Protein AF-Q2JC93-F1 (afdb_monomer_lite)

Foldseek 3Di:
DDDPFQPVPKWKWKAKAFPPCCVVDPPDDPVCCVVCVVCVVVLQKGWIKIWIWIQDPVPRFIWTQDIDGGDIDGDDPCHRHIGTPPHCVLVPCVPGPVSVVRNVSRVVCNVGPRRPVRTHGDPPRDD

Radius of gyration: 15.89 Å; chains: 1; bounding box: 37×36×46 Å

pLDDT: mean 80.84, std 13.75, range [37.69, 95.94]

Sequence (127 aa):
MLGVLADPTVRIGVLIDDDHDYYLSPVGDLDVITEERAHFADGTWSAYLLVTVVQCPRCDRRYSTDVLGGVVVETTALAGSIVWADDPSLRDNPADYLTMQIRDLIAQERDDPTPATGWLPLPGDVP

Structure (mmCIF, N/CA/C/O backbone):
data_AF-Q2JC93-F1
#
_entry.id   AF-Q2JC93-F1
#
loop_
_atom_site.group_PDB
_atom_site.id
_atom_site.type_symbol
_atom_site.label_atom_id
_atom_site.label_alt_id
_atom_site.label_comp_id
_atom_site.label_asym_id
_atom_site.label_entity_id
_atom_site.label_seq_id
_atom_site.pdbx_PDB_ins_code
_atom_site.Cartn_x
_atom_site.Cartn_y
_atom_site.Cartn_z
_atom_site.occupancy
_atom_site.B_iso_or_equiv
_atom_site.auth_seq_id
_atom_site.auth_comp_id
_atom_site.auth_asym_id
_atom_site.auth_atom_id
_atom_site.pdbx_PDB_model_num
ATOM 1 N N . MET A 1 1 ? 24.793 -8.738 -19.376 1.00 40.72 1 MET A N 1
ATOM 2 C CA . MET A 1 1 ? 23.346 -9.024 -19.420 1.00 40.72 1 MET A CA 1
ATOM 3 C C . MET A 1 1 ? 22.664 -7.692 -19.138 1.00 40.72 1 MET A C 1
ATOM 5 O O . MET A 1 1 ? 22.650 -7.251 -18.002 1.00 40.72 1 MET A O 1
ATOM 9 N N . LEU A 1 2 ? 22.356 -6.954 -20.205 1.00 37.69 2 LEU A N 1
ATOM 10 C CA . LEU A 1 2 ? 22.005 -5.529 -20.198 1.00 37.69 2 LEU A CA 1
ATOM 11 C C . LEU A 1 2 ? 20.479 -5.368 -20.254 1.00 37.69 2 LEU A C 1
ATOM 13 O O . LEU A 1 2 ? 19.858 -5.937 -21.146 1.00 37.69 2 LEU A O 1
ATOM 17 N N . GLY A 1 3 ? 19.914 -4.540 -19.371 1.00 4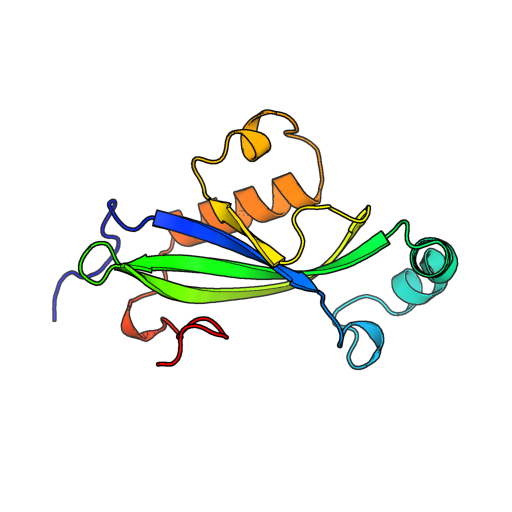0.44 3 GLY A N 1
ATOM 18 C CA . GLY A 1 3 ? 18.794 -3.671 -19.749 1.00 40.44 3 GLY A CA 1
ATOM 19 C C . GLY A 1 3 ? 17.361 -4.178 -19.564 1.00 40.44 3 GLY A C 1
ATOM 20 O O . GLY A 1 3 ? 16.517 -3.856 -20.391 1.00 40.44 3 GLY A O 1
ATOM 21 N N . VAL A 1 4 ? 17.051 -4.896 -18.481 1.00 44.78 4 VAL A N 1
ATOM 22 C CA . VAL A 1 4 ? 15.701 -4.818 -17.868 1.00 44.78 4 VAL A CA 1
ATOM 23 C C . VAL A 1 4 ? 15.837 -4.023 -16.567 1.00 44.78 4 VAL A C 1
ATOM 25 O O . VAL A 1 4 ? 15.526 -4.491 -15.481 1.00 44.78 4 VAL A O 1
ATOM 28 N N . LEU A 1 5 ? 16.470 -2.858 -16.682 1.00 47.88 5 LEU A N 1
ATOM 29 C CA . LEU A 1 5 ? 16.740 -1.926 -15.595 1.00 47.88 5 LEU A CA 1
ATOM 30 C C . LEU A 1 5 ? 15.876 -0.704 -15.901 1.00 47.88 5 LEU A C 1
ATOM 32 O O . LEU A 1 5 ? 16.070 -0.094 -16.952 1.00 47.88 5 LEU A O 1
ATOM 36 N N . ALA A 1 6 ? 14.899 -0.423 -15.038 1.00 55.88 6 ALA A N 1
ATOM 37 C CA . ALA A 1 6 ? 13.996 0.724 -15.133 1.00 55.88 6 ALA A CA 1
ATOM 38 C C . ALA A 1 6 ? 13.265 0.862 -16.487 1.00 55.88 6 ALA A C 1
ATOM 40 O O . ALA A 1 6 ? 13.378 1.887 -17.158 1.00 55.88 6 ALA A O 1
ATOM 41 N N . ASP A 1 7 ? 12.520 -0.160 -16.926 1.00 64.44 7 ASP A N 1
ATOM 42 C CA . ASP A 1 7 ? 11.584 0.049 -18.039 1.00 64.44 7 ASP A CA 1
ATOM 43 C C . ASP A 1 7 ? 10.475 1.010 -17.555 1.00 64.44 7 ASP A C 1
ATOM 45 O O . ASP A 1 7 ? 9.701 0.634 -16.671 1.00 64.44 7 ASP A O 1
ATOM 49 N N . PRO A 1 8 ? 10.369 2.240 -18.103 1.00 63.69 8 PRO A N 1
ATOM 50 C CA . PRO A 1 8 ? 9.402 3.238 -17.641 1.00 63.69 8 PRO A CA 1
ATOM 51 C C . PRO A 1 8 ? 7.947 2.830 -17.911 1.00 63.69 8 PRO A C 1
ATOM 53 O O . PRO A 1 8 ? 7.026 3.525 -17.483 1.00 63.69 8 PRO A O 1
ATOM 56 N N . THR A 1 9 ? 7.730 1.732 -18.643 1.00 73.00 9 THR A N 1
ATOM 57 C CA . THR A 1 9 ? 6.407 1.156 -18.900 1.00 73.00 9 THR A CA 1
ATOM 58 C C . THR A 1 9 ? 5.946 0.182 -17.816 1.00 73.00 9 THR A C 1
ATOM 60 O O . THR A 1 9 ? 4.786 -0.227 -17.836 1.00 73.00 9 THR A O 1
ATOM 63 N N . VAL A 1 10 ? 6.809 -0.175 -16.855 1.00 84.56 10 VAL A N 1
ATOM 64 C CA . VAL A 1 10 ? 6.399 -0.947 -15.677 1.00 84.56 10 VAL A CA 1
ATOM 65 C C . VAL A 1 10 ? 5.464 -0.090 -14.834 1.00 84.56 10 VAL A C 1
ATOM 67 O O . VAL A 1 10 ? 5.808 1.011 -14.399 1.00 84.56 10 VAL A O 1
ATOM 70 N N . ARG A 1 11 ? 4.254 -0.601 -14.613 1.00 91.56 11 ARG A N 1
ATOM 71 C CA . ARG A 1 11 ? 3.280 0.046 -13.736 1.00 91.56 11 ARG A CA 1
ATOM 72 C C . ARG A 1 11 ? 3.588 -0.339 -12.295 1.00 91.56 11 ARG A C 1
ATOM 74 O O . ARG A 1 11 ? 3.751 -1.523 -12.017 1.00 91.56 11 ARG A O 1
ATOM 81 N N . ILE A 1 12 ? 3.637 0.654 -11.412 1.00 93.94 12 ILE A N 1
ATOM 82 C CA . ILE A 1 12 ? 3.922 0.493 -9.983 1.00 93.94 12 ILE A CA 1
ATOM 83 C C . ILE A 1 12 ? 2.645 0.808 -9.199 1.00 93.94 12 ILE A C 1
ATOM 85 O O . ILE A 1 12 ? 1.916 1.750 -9.532 1.00 93.94 12 ILE A O 1
ATOM 89 N N . GLY A 1 13 ? 2.367 0.013 -8.178 1.00 95.12 13 GLY A N 1
ATOM 90 C CA . GLY A 1 13 ? 1.294 0.230 -7.218 1.00 95.12 13 GLY A CA 1
ATOM 91 C C . GLY A 1 13 ? 1.657 -0.357 -5.863 1.00 95.12 13 GLY A C 1
ATOM 92 O O . GLY A 1 13 ? 2.750 -0.886 -5.683 1.00 95.12 13 GLY A O 1
ATOM 93 N N . VAL A 1 14 ? 0.729 -0.274 -4.919 1.00 95.94 14 VAL A N 1
ATOM 94 C CA . VAL A 1 14 ? 0.868 -0.852 -3.581 1.00 95.94 14 VAL A CA 1
ATOM 95 C C . VAL A 1 14 ? -0.377 -1.673 -3.286 1.00 95.94 14 VAL A C 1
ATOM 97 O O . VAL A 1 14 ? -1.491 -1.153 -3.353 1.00 95.94 14 VAL A O 1
ATOM 100 N N . LEU A 1 15 ? -0.196 -2.962 -3.005 1.00 94.81 15 LEU A N 1
ATOM 101 C CA . LEU A 1 15 ? -1.233 -3.803 -2.418 1.00 94.81 15 LEU A CA 1
ATOM 102 C C . LEU A 1 15 ? -1.314 -3.482 -0.927 1.00 94.81 15 LEU A C 1
ATOM 104 O O . LEU A 1 15 ? -0.294 -3.465 -0.241 1.00 94.81 15 LEU A O 1
ATOM 108 N N . ILE A 1 16 ? -2.530 -3.260 -0.448 1.00 93.31 16 ILE A N 1
ATOM 109 C CA . ILE A 1 16 ? -2.831 -3.077 0.967 1.00 93.31 16 ILE A CA 1
ATOM 110 C C . ILE A 1 16 ? -3.421 -4.391 1.461 1.00 93.31 16 ILE A C 1
ATOM 112 O O . ILE A 1 16 ? -4.496 -4.775 1.004 1.00 93.31 16 ILE A O 1
ATOM 116 N N . ASP A 1 17 ? -2.731 -5.080 2.357 1.00 90.50 17 ASP A N 1
ATOM 117 C CA . ASP A 1 17 ? -3.197 -6.327 2.966 1.00 90.50 17 ASP A CA 1
ATOM 118 C C . ASP A 1 17 ? -3.258 -6.186 4.488 1.00 90.50 17 ASP A C 1
ATOM 120 O O . ASP A 1 17 ? -2.582 -5.330 5.060 1.00 90.50 17 ASP A O 1
ATOM 124 N N . ASP A 1 18 ? -4.080 -6.989 5.152 1.00 87.81 18 ASP A N 1
ATOM 125 C CA . ASP A 1 18 ? -4.183 -6.948 6.612 1.00 87.81 18 ASP A CA 1
ATOM 126 C C . ASP A 1 18 ? -2.932 -7.573 7.252 1.00 87.81 18 ASP A C 1
ATOM 128 O O . ASP A 1 18 ? -2.536 -8.697 6.934 1.00 87.81 18 ASP A O 1
ATOM 132 N N . ASP A 1 19 ? -2.324 -6.874 8.213 1.00 85.94 19 ASP A N 1
ATOM 133 C CA . ASP A 1 19 ? -1.221 -7.417 9.008 1.00 85.94 19 ASP A CA 1
ATOM 134 C C . ASP A 1 19 ? -1.773 -8.282 10.150 1.00 85.94 19 ASP A C 1
ATOM 136 O O . ASP A 1 19 ? -1.862 -7.874 11.311 1.00 85.94 19 ASP A O 1
ATOM 140 N N . HIS A 1 20 ? -2.201 -9.500 9.812 1.00 79.19 20 HIS A N 1
ATOM 141 C CA . HIS A 1 20 ? -2.770 -10.445 10.780 1.00 79.19 20 HIS A CA 1
ATOM 142 C C . HIS A 1 20 ? -1.786 -10.857 11.886 1.00 79.19 20 HIS A C 1
ATOM 144 O O . HIS A 1 20 ? -2.212 -11.245 12.978 1.00 79.19 20 HIS A O 1
ATOM 150 N N . ASP A 1 21 ? -0.484 -10.747 11.621 1.00 75.00 21 ASP A N 1
ATOM 151 C CA . ASP A 1 21 ? 0.580 -11.110 12.553 1.00 75.00 21 ASP A CA 1
ATOM 152 C C . ASP A 1 21 ? 1.055 -9.922 13.406 1.00 75.00 21 ASP A C 1
ATOM 154 O O . ASP A 1 21 ? 1.893 -10.109 14.295 1.00 75.00 21 ASP A O 1
ATOM 158 N N . TYR A 1 22 ? 0.478 -8.728 13.218 1.00 73.56 22 TYR A N 1
ATOM 159 C CA . TYR A 1 22 ? 0.872 -7.491 13.901 1.00 73.56 22 TYR A CA 1
ATOM 160 C C . TYR A 1 22 ? 0.973 -7.637 15.428 1.00 73.56 22 TYR A C 1
ATOM 162 O O . TYR A 1 22 ? 1.901 -7.131 16.057 1.00 73.56 22 TYR A O 1
ATOM 170 N N . TYR A 1 23 ? 0.053 -8.386 16.044 1.00 65.88 23 TYR A N 1
ATOM 171 C CA . TYR A 1 23 ? 0.061 -8.640 17.490 1.00 65.88 23 TYR A CA 1
ATOM 172 C C . TYR A 1 23 ? 0.911 -9.842 17.923 1.00 65.88 23 TYR A C 1
ATOM 174 O O . TYR A 1 23 ? 1.189 -9.991 19.114 1.00 65.88 23 TYR A O 1
ATOM 182 N N . LEU A 1 24 ? 1.289 -10.722 16.994 1.00 66.31 24 LEU A N 1
ATOM 183 C CA . LEU A 1 24 ? 2.061 -11.93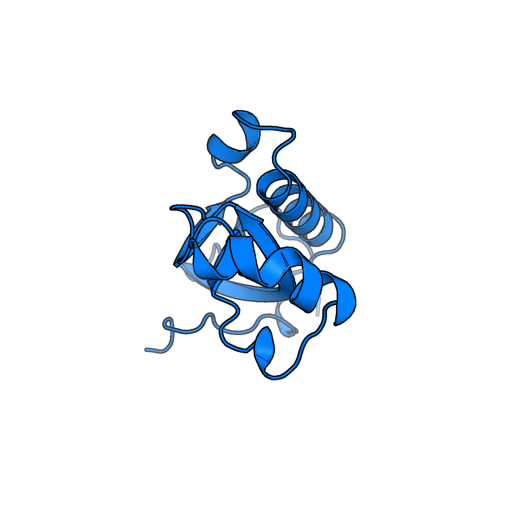9 17.269 1.00 66.31 24 LEU A CA 1
ATOM 184 C C . LEU A 1 24 ? 3.572 -11.692 17.175 1.00 66.31 24 LEU A C 1
ATOM 186 O O . LEU A 1 24 ? 4.342 -12.289 17.927 1.00 66.31 24 LEU A O 1
ATOM 190 N N . SER A 1 25 ? 3.989 -10.793 16.285 1.00 63.75 25 SER A N 1
ATOM 191 C CA . SER A 1 25 ? 5.370 -10.344 16.132 1.00 63.75 25 SER A CA 1
ATOM 192 C C . SER A 1 25 ? 5.367 -8.838 15.863 1.00 63.75 25 SER A C 1
ATOM 194 O O . SER A 1 25 ? 5.570 -8.432 14.717 1.00 63.75 25 SER A O 1
ATOM 196 N N . PRO A 1 26 ? 5.122 -7.999 16.889 1.00 56.41 26 PRO A N 1
ATOM 197 C CA . PRO A 1 26 ? 5.021 -6.565 16.689 1.00 56.41 26 PRO A CA 1
ATOM 198 C C . PRO A 1 26 ? 6.337 -6.023 16.137 1.00 56.41 26 PRO A C 1
ATOM 200 O O . PRO A 1 26 ? 7.370 -6.038 16.802 1.00 56.41 26 PRO A O 1
ATOM 203 N N . VAL A 1 27 ? 6.282 -5.544 14.896 1.00 54.19 27 VAL A N 1
ATOM 204 C CA . VAL A 1 27 ? 7.341 -4.720 14.293 1.00 54.19 27 VAL A CA 1
ATOM 205 C C . VAL A 1 27 ? 7.224 -3.265 14.793 1.00 54.19 27 VAL A C 1
ATOM 207 O O . VAL A 1 27 ? 8.109 -2.448 14.560 1.00 54.19 27 VAL A O 1
ATOM 210 N N . GLY A 1 28 ? 6.140 -2.952 15.518 1.00 55.25 28 GLY A N 1
ATOM 211 C CA . GLY A 1 28 ? 5.874 -1.669 16.164 1.00 55.25 28 GLY A CA 1
ATOM 212 C C . GLY A 1 28 ? 6.233 -1.624 17.653 1.00 55.25 28 GLY A C 1
ATOM 213 O O . GLY A 1 28 ? 6.546 -2.633 18.285 1.00 55.25 28 GLY A O 1
ATOM 214 N N . ASP A 1 29 ? 6.166 -0.420 18.214 1.00 59.50 29 ASP A N 1
ATOM 215 C CA . ASP A 1 29 ? 6.393 -0.160 19.634 1.00 59.50 29 ASP A CA 1
ATOM 216 C C . ASP A 1 29 ? 5.262 -0.771 20.488 1.00 59.50 29 ASP A C 1
ATOM 218 O O . ASP A 1 29 ? 4.080 -0.477 20.287 1.00 59.50 29 ASP A O 1
ATOM 222 N N . LEU A 1 30 ? 5.619 -1.635 21.443 1.00 60.75 30 LEU A N 1
ATOM 223 C CA . LEU A 1 30 ? 4.680 -2.292 22.362 1.00 60.75 30 LEU A CA 1
ATOM 224 C C . LEU A 1 30 ? 3.841 -1.288 23.171 1.00 60.75 30 LEU A C 1
ATOM 226 O O . LEU A 1 30 ? 2.713 -1.618 23.558 1.00 60.75 30 LEU A O 1
ATOM 230 N N . ASP A 1 31 ? 4.361 -0.080 23.397 1.00 63.31 31 ASP A N 1
ATOM 231 C CA . ASP A 1 31 ? 3.648 0.978 24.110 1.00 63.31 31 ASP A CA 1
ATOM 232 C C . ASP A 1 31 ? 2.513 1.554 23.245 1.00 63.31 31 ASP A C 1
ATOM 234 O O . ASP A 1 31 ? 1.377 1.633 23.712 1.00 63.31 31 ASP A O 1
ATOM 238 N N . VAL A 1 32 ? 2.751 1.787 21.947 1.00 64.31 32 VAL A N 1
ATOM 239 C CA . VAL A 1 32 ? 1.713 2.213 20.981 1.00 64.31 32 VAL A CA 1
ATOM 240 C C . VAL A 1 32 ? 0.608 1.161 20.867 1.00 64.31 32 VAL A C 1
ATOM 242 O O . VAL A 1 32 ? -0.578 1.473 20.895 1.00 64.31 32 VAL A O 1
ATOM 245 N N . ILE A 1 33 ? 0.975 -0.119 20.823 1.00 63.50 33 ILE A N 1
ATOM 246 C CA . ILE A 1 33 ? 0.011 -1.228 20.746 1.00 63.50 33 ILE A CA 1
ATOM 247 C C . ILE A 1 33 ? -0.886 -1.293 21.992 1.00 63.50 33 ILE A C 1
ATOM 249 O O . ILE A 1 33 ? -2.052 -1.699 21.918 1.00 63.50 33 ILE A O 1
ATOM 253 N N . THR A 1 34 ? -0.345 -0.926 23.153 1.00 67.44 34 THR A N 1
ATOM 254 C CA . THR A 1 34 ? -1.071 -0.972 24.424 1.00 67.44 34 THR A CA 1
ATOM 255 C C . THR A 1 34 ? -1.969 0.249 24.605 1.00 67.44 34 THR A C 1
ATOM 257 O O . THR A 1 34 ? -3.115 0.089 25.034 1.00 67.44 34 THR A O 1
ATOM 260 N N . GLU A 1 35 ? -1.480 1.440 24.258 1.00 68.75 35 GLU A N 1
ATOM 261 C CA . GLU A 1 35 ? -2.224 2.702 24.352 1.00 68.75 35 GLU A CA 1
ATOM 262 C C . GLU A 1 35 ? -3.396 2.749 23.359 1.00 68.75 35 GLU A C 1
ATOM 264 O O . GLU A 1 35 ? -4.498 3.161 23.720 1.00 68.75 35 GLU A O 1
ATOM 269 N N . GLU A 1 36 ? -3.212 2.195 22.160 1.00 71.19 36 GLU A N 1
ATOM 270 C CA . GLU A 1 36 ? -4.180 2.292 21.060 1.00 71.19 36 GLU A CA 1
ATOM 271 C C . GLU A 1 36 ? -5.152 1.099 20.993 1.00 71.19 36 GLU A C 1
ATOM 273 O O . GLU A 1 36 ? -6.005 1.006 20.107 1.00 71.19 36 GLU A O 1
ATOM 278 N N . ARG A 1 37 ? -5.090 0.175 21.967 1.00 72.94 37 ARG A N 1
ATOM 279 C CA . ARG A 1 37 ? -5.926 -1.042 22.019 1.00 72.94 37 ARG A CA 1
ATOM 280 C C . ARG A 1 37 ? -7.429 -0.751 21.925 1.00 72.94 37 ARG A C 1
ATOM 282 O O . ARG A 1 37 ? -8.168 -1.578 21.393 1.00 72.94 37 ARG A O 1
ATOM 289 N N . ALA A 1 38 ? -7.888 0.389 22.441 1.00 76.94 38 ALA A N 1
ATOM 290 C CA . ALA A 1 38 ? -9.291 0.793 22.345 1.00 76.94 38 ALA A CA 1
ATOM 291 C C . ALA A 1 38 ? -9.715 1.064 20.889 1.00 76.94 38 ALA A C 1
ATOM 293 O O . ALA A 1 38 ? -10.754 0.570 20.463 1.00 76.94 38 ALA A O 1
ATOM 294 N N . HIS A 1 39 ? -8.877 1.745 20.103 1.00 80.75 39 HIS A N 1
ATOM 295 C CA . HIS A 1 39 ? -9.146 2.040 18.692 1.00 80.75 39 HIS A CA 1
ATOM 296 C C . HIS A 1 39 ? -9.204 0.777 17.826 1.00 80.75 39 HIS A C 1
ATOM 298 O O . HIS A 1 39 ? -10.054 0.656 16.940 1.00 80.75 39 HIS A O 1
ATOM 304 N N . PHE A 1 40 ? -8.357 -0.208 18.123 1.00 78.88 40 PHE A N 1
ATOM 305 C CA . PHE A 1 40 ? -8.434 -1.518 17.478 1.00 78.88 40 PHE A CA 1
ATOM 306 C C . PHE A 1 40 ? -9.678 -2.314 17.899 1.00 7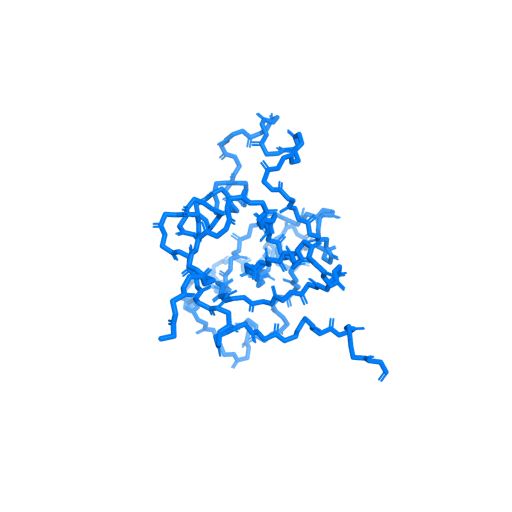8.88 40 PHE A C 1
ATOM 308 O O . PHE A 1 40 ? -10.331 -2.923 17.054 1.00 78.88 40 PHE A O 1
ATOM 315 N N . ALA A 1 41 ? -10.044 -2.302 19.187 1.00 80.19 41 ALA A N 1
ATOM 316 C CA . ALA A 1 41 ? -11.233 -3.003 19.683 1.00 80.19 41 ALA A CA 1
ATOM 317 C C . ALA A 1 41 ? -12.540 -2.433 19.104 1.00 80.19 41 ALA A C 1
ATOM 319 O O . ALA A 1 41 ? -13.471 -3.189 18.825 1.00 80.19 41 ALA A O 1
ATOM 320 N N . ASP A 1 42 ? -12.579 -1.122 18.876 1.00 84.12 42 ASP A N 1
ATOM 321 C CA . ASP A 1 42 ? -13.706 -0.424 18.259 1.00 84.12 42 ASP A CA 1
ATOM 322 C C . ASP A 1 42 ? -13.714 -0.553 16.721 1.00 84.12 42 ASP A C 1
ATOM 324 O O . ASP A 1 42 ? -14.611 -0.027 16.059 1.00 84.12 42 ASP A O 1
ATOM 328 N N . GLY A 1 43 ? -12.723 -1.239 16.134 1.00 80.75 43 GLY A N 1
ATOM 329 C CA . GLY A 1 43 ? -12.575 -1.415 14.687 1.00 80.75 43 GLY A CA 1
ATOM 330 C C . GLY A 1 43 ? -12.318 -0.107 13.937 1.00 80.75 43 GLY A C 1
ATOM 331 O O . GLY A 1 43 ? -12.551 -0.025 12.730 1.00 80.75 43 GLY A O 1
ATOM 332 N N . THR A 1 44 ? -11.886 0.939 14.644 1.00 82.69 44 THR A N 1
ATOM 333 C CA . THR A 1 44 ? -11.581 2.228 14.022 1.00 82.69 44 THR A CA 1
ATOM 334 C C . THR A 1 44 ? -10.223 2.194 13.352 1.00 82.69 44 THR A C 1
ATOM 336 O O . THR A 1 44 ? -10.085 2.826 12.313 1.00 82.69 44 THR A O 1
ATOM 339 N N . TRP A 1 45 ? -9.256 1.452 13.899 1.00 86.50 45 TRP A N 1
ATOM 340 C CA . TRP A 1 45 ? -7.909 1.305 13.342 1.00 86.50 45 TRP A CA 1
ATOM 341 C C . TRP A 1 45 ? -7.610 -0.134 12.918 1.00 86.50 45 TRP A C 1
ATOM 343 O O . TRP A 1 45 ? -8.143 -1.083 13.497 1.00 86.50 45 TRP A O 1
ATOM 353 N N . SER A 1 46 ? -6.736 -0.287 11.925 1.00 87.19 46 SER A N 1
ATOM 354 C CA . SER A 1 46 ? -6.175 -1.577 11.514 1.00 87.19 46 SER A CA 1
ATOM 355 C C . SER A 1 46 ? -4.685 -1.449 11.217 1.00 87.19 46 SER A C 1
ATOM 357 O O . SER A 1 46 ? -4.194 -0.367 10.892 1.00 87.19 46 SER A O 1
ATOM 359 N N . ALA A 1 47 ? -3.978 -2.569 11.347 1.00 86.88 47 ALA A N 1
ATOM 360 C CA . ALA A 1 47 ? -2.594 -2.703 10.929 1.00 86.88 47 ALA A CA 1
ATOM 361 C C . ALA A 1 47 ? -2.556 -3.309 9.524 1.00 86.88 47 ALA A C 1
ATOM 363 O O . ALA A 1 47 ? -3.205 -4.324 9.264 1.00 86.88 47 ALA A O 1
ATOM 364 N N . TYR A 1 48 ? -1.787 -2.692 8.635 1.00 89.25 48 TYR A N 1
ATOM 365 C CA . TYR A 1 48 ? -1.675 -3.089 7.241 1.00 89.25 48 TYR A CA 1
ATOM 366 C C . TYR A 1 48 ? -0.236 -3.446 6.865 1.00 89.25 48 TYR A C 1
ATOM 368 O O . TYR A 1 48 ? 0.728 -2.805 7.299 1.00 89.25 48 TYR A O 1
ATOM 376 N N . LEU A 1 49 ? -0.120 -4.448 5.998 1.00 90.75 49 LEU A N 1
ATOM 377 C CA . LEU A 1 49 ? 1.047 -4.725 5.176 1.00 90.75 49 LEU A CA 1
ATOM 378 C C . LEU A 1 49 ? 0.875 -3.990 3.844 1.00 90.75 49 LEU A C 1
ATOM 380 O O . LEU A 1 49 ? -0.083 -4.218 3.106 1.00 90.75 49 LEU A O 1
ATOM 384 N N . LEU A 1 50 ? 1.819 -3.115 3.522 1.00 93.25 50 LEU A N 1
ATOM 385 C CA . LEU A 1 50 ? 1.894 -2.429 2.240 1.00 93.25 50 LEU A CA 1
ATOM 386 C C . LEU A 1 50 ? 2.938 -3.124 1.374 1.00 93.25 50 LEU A C 1
ATOM 388 O O . LEU A 1 50 ? 4.134 -3.055 1.641 1.00 93.25 50 LEU A O 1
ATOM 392 N N . VAL A 1 51 ? 2.485 -3.810 0.334 1.00 94.50 51 VAL A N 1
ATOM 393 C CA . VAL A 1 51 ? 3.347 -4.568 -0.575 1.00 94.50 51 VAL A CA 1
ATOM 394 C C . VAL A 1 51 ? 3.509 -3.771 -1.860 1.00 94.50 51 VAL A C 1
ATOM 396 O O . VAL A 1 51 ? 2.530 -3.540 -2.569 1.00 94.50 51 VAL A O 1
ATOM 399 N N . THR A 1 52 ? 4.730 -3.371 -2.199 1.00 95.50 52 THR A N 1
ATOM 400 C CA . THR A 1 52 ? 5.009 -2.727 -3.486 1.00 95.50 52 THR A CA 1
ATOM 401 C C . THR A 1 52 ? 4.813 -3.741 -4.607 1.00 95.50 52 THR A C 1
ATOM 403 O O . THR A 1 52 ? 5.362 -4.844 -4.573 1.00 95.50 52 THR A O 1
ATOM 406 N N . VAL A 1 53 ? 4.010 -3.367 -5.602 1.00 95.12 53 VAL A N 1
ATOM 407 C CA . VAL A 1 53 ? 3.612 -4.209 -6.730 1.00 95.12 53 VAL A CA 1
ATOM 408 C C . VAL A 1 53 ? 4.071 -3.599 -8.043 1.00 95.12 53 VAL A C 1
ATOM 410 O O . VAL A 1 53 ? 3.802 -2.434 -8.332 1.00 95.12 53 VAL A O 1
ATOM 413 N N . VAL A 1 54 ? 4.659 -4.430 -8.899 1.00 93.44 54 VAL A N 1
ATOM 414 C CA . VAL A 1 54 ? 4.979 -4.093 -10.287 1.00 93.44 54 VAL A CA 1
ATOM 415 C C . VAL A 1 54 ? 4.188 -4.964 -11.262 1.00 93.44 54 VAL A C 1
ATOM 417 O O . VAL A 1 54 ? 4.058 -6.176 -11.077 1.00 93.44 54 VAL A O 1
ATOM 420 N N . GLN A 1 55 ? 3.657 -4.365 -12.331 1.00 91.44 55 GLN A N 1
ATOM 421 C CA . GLN A 1 55 ? 3.008 -5.086 -13.431 1.00 91.44 55 GLN A CA 1
ATOM 422 C C . GLN A 1 55 ? 3.972 -5.217 -14.612 1.00 91.44 55 GLN A C 1
ATOM 424 O O . GLN A 1 55 ? 4.404 -4.224 -15.200 1.00 91.44 55 GLN A O 1
ATOM 429 N N . CYS A 1 56 ? 4.276 -6.459 -14.987 1.00 84.69 56 CYS A N 1
ATOM 430 C CA . CYS A 1 56 ? 5.107 -6.797 -16.138 1.00 84.69 56 CYS A CA 1
ATOM 431 C C . CYS A 1 56 ? 4.365 -6.478 -17.449 1.00 84.69 56 CYS A C 1
ATOM 433 O O . CYS A 1 56 ? 3.439 -7.207 -17.814 1.00 84.69 56 CYS A O 1
ATOM 435 N N . PRO A 1 57 ? 4.796 -5.474 -18.236 1.00 79.00 57 PRO A N 1
ATOM 436 C CA . PRO A 1 57 ? 4.058 -5.028 -19.422 1.00 79.00 57 PRO A CA 1
ATOM 437 C C . PRO A 1 57 ? 4.031 -6.070 -20.551 1.00 79.00 57 PRO A C 1
ATOM 439 O O . PRO A 1 57 ? 3.179 -6.019 -21.432 1.00 79.00 57 PRO A O 1
ATOM 442 N N . ARG A 1 58 ? 4.969 -7.030 -20.546 1.00 80.94 58 ARG A N 1
ATOM 443 C CA . ARG A 1 58 ? 5.083 -8.067 -21.589 1.00 80.94 58 ARG A CA 1
ATOM 444 C C . ARG A 1 58 ? 4.333 -9.353 -21.271 1.00 80.94 58 ARG A C 1
ATOM 446 O O . ARG A 1 58 ? 4.075 -10.132 -22.182 1.00 80.94 58 ARG A O 1
ATOM 453 N N . CYS A 1 59 ? 4.067 -9.606 -19.996 1.00 80.88 59 CYS A N 1
ATOM 454 C CA . CYS A 1 59 ? 3.522 -10.873 -19.526 1.00 80.88 59 CYS A CA 1
ATOM 455 C C . CYS A 1 59 ? 2.218 -10.724 -18.739 1.00 80.88 59 CYS A C 1
ATOM 457 O O . CYS A 1 59 ? 1.628 -11.739 -18.383 1.00 80.88 59 CYS A O 1
ATOM 459 N N . ASP A 1 60 ? 1.787 -9.483 -18.490 1.00 79.50 60 ASP A N 1
ATOM 460 C CA . ASP A 1 60 ? 0.572 -9.110 -17.758 1.00 79.50 60 ASP A CA 1
ATOM 461 C C . ASP A 1 60 ? 0.449 -9.767 -16.371 1.00 79.50 60 ASP A C 1
ATOM 463 O O . ASP A 1 60 ? -0.634 -9.962 -15.829 1.00 79.50 60 ASP A O 1
ATOM 467 N N . ARG A 1 61 ? 1.598 -10.126 -15.787 1.00 88.06 61 ARG A N 1
ATOM 468 C CA . ARG A 1 61 ? 1.705 -10.667 -14.431 1.00 88.06 61 ARG A CA 1
ATOM 469 C C . ARG A 1 61 ? 2.119 -9.585 -13.454 1.00 88.06 61 ARG A C 1
ATOM 471 O O . ARG A 1 61 ? 2.834 -8.648 -13.824 1.00 88.06 61 ARG A O 1
ATOM 478 N N . ARG A 1 62 ? 1.689 -9.750 -12.208 1.00 91.94 62 ARG A N 1
ATOM 479 C CA . ARG A 1 62 ? 2.017 -8.862 -11.098 1.00 91.94 62 ARG A CA 1
ATOM 480 C C . ARG A 1 62 ? 3.041 -9.537 -10.202 1.00 91.94 62 ARG A C 1
ATOM 482 O O . ARG A 1 62 ? 3.004 -10.751 -10.001 1.00 91.94 62 ARG A O 1
ATOM 489 N N . TYR A 1 63 ? 3.956 -8.735 -9.689 1.00 92.25 63 TYR A N 1
ATOM 490 C CA . TYR A 1 63 ? 5.013 -9.191 -8.805 1.00 92.25 63 TYR A CA 1
ATOM 491 C C . TYR A 1 63 ? 5.132 -8.246 -7.623 1.00 92.25 63 TYR A C 1
ATOM 493 O O . TYR A 1 63 ? 4.936 -7.044 -7.791 1.00 92.25 63 TYR A O 1
ATOM 501 N N . SER A 1 64 ? 5.461 -8.781 -6.454 1.00 93.44 64 SER A N 1
ATOM 502 C CA . SER A 1 64 ? 5.911 -7.985 -5.324 1.00 93.44 64 SER A CA 1
ATOM 503 C C . SER A 1 64 ? 7.410 -7.708 -5.425 1.00 93.44 64 SER A C 1
ATOM 505 O O . SER A 1 64 ? 8.177 -8.527 -5.950 1.00 93.44 64 SER A O 1
ATOM 507 N N . THR A 1 65 ? 7.818 -6.540 -4.938 1.00 91.81 65 THR A N 1
ATOM 508 C CA . THR A 1 65 ? 9.226 -6.116 -4.907 1.00 91.81 65 THR A CA 1
ATOM 509 C C . THR A 1 65 ? 9.713 -5.814 -3.499 1.00 91.81 65 THR A C 1
ATOM 511 O O . THR A 1 65 ? 10.823 -6.206 -3.149 1.00 91.81 65 THR A O 1
ATOM 514 N N . ASP A 1 66 ? 8.863 -5.197 -2.682 1.00 89.19 66 ASP A N 1
ATOM 515 C CA . ASP A 1 66 ? 9.153 -4.848 -1.294 1.00 89.19 66 ASP A CA 1
ATOM 516 C C . ASP A 1 66 ? 7.881 -4.924 -0.437 1.00 89.19 66 ASP A C 1
ATOM 518 O O . ASP A 1 66 ? 6.765 -4.936 -0.968 1.00 89.19 66 ASP A O 1
ATOM 522 N N . VAL A 1 67 ? 8.045 -4.998 0.884 1.00 87.06 67 VAL A N 1
ATOM 523 C CA . VAL A 1 67 ? 6.949 -5.040 1.858 1.00 87.06 67 VAL A CA 1
ATOM 524 C C . VAL A 1 67 ? 7.269 -4.140 3.047 1.00 87.06 67 VAL A C 1
ATOM 526 O O . VAL A 1 67 ? 8.229 -4.375 3.778 1.00 87.06 67 VAL A O 1
ATOM 529 N N . LEU A 1 68 ? 6.402 -3.162 3.293 1.00 84.69 68 LEU A N 1
ATOM 530 C CA . LEU A 1 68 ? 6.380 -2.357 4.507 1.00 84.69 68 LEU A CA 1
ATOM 531 C C . LEU A 1 68 ? 5.246 -2.845 5.418 1.00 84.69 68 LEU A C 1
ATOM 533 O O . LEU A 1 68 ? 4.075 -2.678 5.092 1.00 84.69 68 LEU A O 1
ATOM 537 N N . GLY A 1 69 ? 5.589 -3.450 6.556 1.00 80.88 69 GLY A N 1
ATOM 538 C CA . GLY A 1 69 ? 4.610 -3.931 7.537 1.00 80.88 69 GLY A CA 1
ATOM 539 C C . GLY A 1 69 ? 4.382 -2.987 8.716 1.00 80.88 69 GLY A C 1
ATOM 540 O O . GLY A 1 69 ? 5.177 -2.078 8.958 1.00 80.88 69 GLY A O 1
ATOM 541 N N . GLY A 1 70 ? 3.307 -3.228 9.471 1.00 74.69 70 GLY A N 1
ATOM 542 C CA . GLY A 1 70 ? 3.004 -2.492 10.699 1.00 74.69 70 GLY A CA 1
ATOM 543 C C . GLY A 1 70 ? 2.471 -1.069 10.510 1.00 74.69 70 GLY A C 1
ATOM 544 O O . GLY A 1 70 ? 2.581 -0.259 11.432 1.00 74.69 70 GLY A O 1
ATOM 545 N N . VAL A 1 71 ? 1.891 -0.747 9.350 1.00 81.62 71 VAL A N 1
ATOM 546 C CA . VAL A 1 71 ? 1.243 0.553 9.122 1.00 81.62 71 VAL A CA 1
ATOM 547 C C . VAL A 1 71 ? -0.099 0.581 9.854 1.00 81.62 71 VAL A C 1
ATOM 549 O O . VAL A 1 71 ? -1.027 -0.107 9.445 1.00 81.62 71 VAL A O 1
ATOM 552 N N . VAL A 1 72 ? -0.207 1.376 10.923 1.00 82.88 72 VAL A N 1
ATOM 553 C CA . VAL A 1 72 ? -1.437 1.523 11.722 1.00 82.88 72 VAL A CA 1
ATOM 554 C C . VAL A 1 72 ? -2.130 2.838 11.397 1.00 82.88 72 VAL A C 1
ATOM 556 O O . VAL A 1 72 ? -1.550 3.906 11.585 1.00 82.88 72 VAL A O 1
ATOM 559 N N . VAL A 1 73 ? -3.366 2.753 10.914 1.00 84.62 73 VAL A N 1
ATOM 560 C CA . VAL A 1 73 ? -4.197 3.896 10.499 1.00 84.62 73 VAL A CA 1
ATOM 561 C C . VAL A 1 73 ? -5.678 3.578 10.687 1.00 84.62 73 VAL A C 1
ATOM 563 O O . VAL A 1 73 ? -6.035 2.437 10.996 1.00 84.62 73 VAL A O 1
ATOM 566 N N . GLU A 1 74 ? -6.553 4.560 10.452 1.00 86.88 74 GLU A N 1
ATOM 567 C CA . GLU A 1 74 ? -7.987 4.319 10.332 1.00 86.88 74 GLU A CA 1
ATOM 568 C C . GLU A 1 74 ? -8.310 3.215 9.316 1.00 86.88 74 GLU A C 1
ATOM 570 O O . GLU A 1 74 ? -7.696 3.105 8.251 1.00 86.88 74 GLU A O 1
ATOM 575 N N . THR A 1 75 ? -9.313 2.398 9.642 1.00 83.12 75 THR A N 1
ATOM 576 C CA . THR A 1 75 ? -9.775 1.326 8.766 1.00 83.12 75 THR A CA 1
ATOM 577 C C . THR A 1 75 ? -10.163 1.876 7.402 1.00 83.12 75 THR A C 1
ATOM 579 O O . THR A 1 75 ? -10.925 2.836 7.268 1.00 83.12 75 THR A O 1
ATOM 582 N N . THR A 1 76 ? -9.641 1.236 6.362 1.00 84.81 76 THR A N 1
ATOM 583 C CA . THR A 1 76 ? -9.873 1.640 4.981 1.00 84.81 76 THR A CA 1
ATOM 584 C C . THR A 1 76 ? -10.640 0.574 4.214 1.00 84.81 76 THR A C 1
ATOM 586 O O . THR A 1 76 ? -10.414 -0.626 4.361 1.00 84.81 76 THR A O 1
ATOM 589 N N . ALA A 1 77 ? -11.524 1.021 3.322 1.00 86.25 77 ALA A N 1
ATOM 590 C CA . ALA A 1 77 ? -12.186 0.148 2.354 1.00 86.25 77 ALA A CA 1
ATOM 591 C C . ALA A 1 77 ? -11.230 -0.358 1.254 1.00 86.25 77 ALA A C 1
ATOM 593 O O . ALA A 1 77 ? -11.634 -1.172 0.428 1.00 86.25 77 ALA A O 1
ATOM 594 N N . LEU A 1 78 ? -9.988 0.138 1.220 1.00 86.94 78 LEU A N 1
ATOM 595 C CA . LEU A 1 78 ? -8.966 -0.257 0.250 1.00 86.94 78 LEU A CA 1
ATOM 596 C C . LEU A 1 78 ? -8.212 -1.536 0.647 1.00 86.94 78 LEU A C 1
ATOM 598 O O . LEU A 1 78 ? -7.410 -2.020 -0.148 1.00 86.94 78 LEU A O 1
ATOM 602 N N . ALA A 1 79 ? -8.453 -2.100 1.834 1.00 88.56 79 ALA A N 1
ATOM 603 C CA . ALA A 1 79 ? -7.871 -3.384 2.224 1.00 88.56 79 ALA A CA 1
ATOM 604 C C . ALA A 1 79 ? -8.187 -4.473 1.175 1.00 88.56 79 ALA A C 1
ATOM 606 O O . ALA A 1 79 ? -9.301 -4.552 0.651 1.00 88.56 79 ALA A O 1
ATOM 607 N N . GLY A 1 80 ? -7.183 -5.270 0.809 1.00 88.69 80 GLY A N 1
ATOM 608 C CA . GLY A 1 80 ? -7.229 -6.250 -0.279 1.00 88.69 80 GLY A CA 1
AT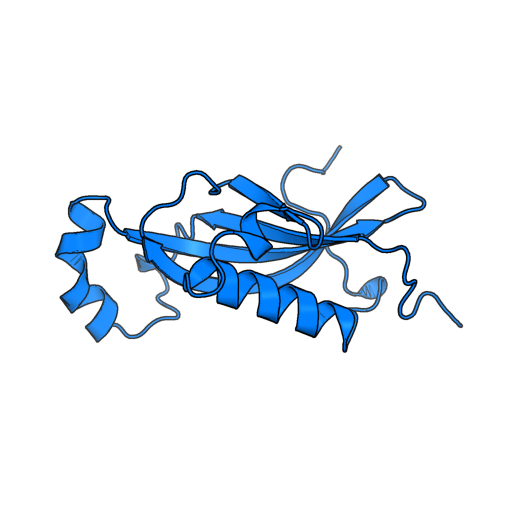OM 609 C C . GLY A 1 80 ? -7.121 -5.660 -1.694 1.00 88.69 80 GLY A C 1
ATOM 610 O O . GLY A 1 80 ? -7.254 -6.395 -2.676 1.00 88.69 80 GLY A O 1
ATOM 611 N N . SER A 1 81 ? -6.901 -4.349 -1.834 1.00 92.31 81 SER A N 1
ATOM 612 C CA . SER A 1 81 ? -6.844 -3.654 -3.128 1.00 92.31 81 SER A CA 1
ATOM 613 C C . SER A 1 81 ? -5.421 -3.240 -3.493 1.00 92.31 81 SER A C 1
ATOM 615 O O . SER A 1 81 ? -4.599 -2.955 -2.624 1.00 92.31 81 SER A O 1
ATOM 617 N N . ILE A 1 82 ? -5.143 -3.135 -4.798 1.00 94.56 82 ILE A N 1
ATOM 618 C CA . ILE A 1 82 ? -3.916 -2.505 -5.303 1.00 94.56 82 ILE A CA 1
ATOM 619 C C . ILE A 1 82 ? -4.227 -1.059 -5.675 1.00 94.56 82 ILE A C 1
ATOM 621 O O . ILE A 1 82 ? -5.001 -0.816 -6.605 1.00 94.56 82 ILE A O 1
ATOM 625 N N . VAL A 1 83 ? -3.580 -0.118 -4.994 1.00 94.25 83 VAL A N 1
ATOM 626 C CA . VAL A 1 83 ? -3.613 1.304 -5.339 1.00 94.25 83 VAL A CA 1
ATOM 627 C C . VAL A 1 83 ? -2.467 1.592 -6.298 1.00 94.25 83 VAL A C 1
ATOM 629 O O . VAL A 1 83 ? -1.292 1.474 -5.951 1.00 94.25 83 VAL A O 1
ATOM 632 N N . TRP A 1 84 ? -2.801 1.937 -7.537 1.00 95.06 84 TRP A N 1
ATOM 633 C CA . TRP A 1 84 ? -1.808 2.202 -8.576 1.00 95.06 84 TRP A CA 1
ATOM 634 C C . TRP A 1 84 ? -1.337 3.656 -8.555 1.00 95.06 84 TRP A C 1
ATOM 636 O O . TRP A 1 84 ? -2.068 4.551 -8.144 1.00 95.06 84 TRP A O 1
ATOM 646 N N . ALA A 1 85 ? -0.134 3.919 -9.070 1.00 92.62 85 ALA A N 1
ATOM 647 C CA . ALA A 1 85 ? 0.432 5.272 -9.130 1.00 92.62 85 ALA A CA 1
ATOM 648 C C . ALA A 1 85 ? -0.434 6.301 -9.884 1.00 92.62 85 ALA A C 1
ATOM 650 O O . ALA A 1 85 ? -0.288 7.508 -9.686 1.00 92.62 85 ALA A O 1
ATOM 651 N N . ASP A 1 86 ? -1.304 5.839 -10.780 1.00 91.50 86 ASP A N 1
ATOM 652 C CA . ASP A 1 86 ? -2.245 6.652 -11.545 1.00 91.50 86 ASP A CA 1
ATOM 653 C C . ASP A 1 86 ? -3.651 6.729 -10.925 1.00 91.50 86 ASP A C 1
ATOM 655 O O . ASP A 1 86 ? -4.530 7.368 -11.506 1.00 91.50 86 ASP A O 1
ATOM 659 N N . ASP A 1 87 ? -3.866 6.125 -9.753 1.00 91.38 87 ASP A N 1
ATOM 660 C CA . ASP A 1 87 ? -5.154 6.135 -9.065 1.00 91.38 87 ASP A CA 1
ATOM 661 C C . ASP A 1 87 ? -5.533 7.564 -8.610 1.00 91.38 87 ASP A C 1
ATOM 663 O O . ASP A 1 87 ? -4.733 8.242 -7.950 1.00 91.38 87 ASP A O 1
ATOM 667 N N . PRO A 1 88 ? -6.739 8.063 -8.949 1.00 88.44 88 PRO A N 1
ATOM 668 C CA . PRO A 1 88 ? -7.204 9.384 -8.529 1.00 88.44 88 PRO A CA 1
ATOM 669 C C . PRO A 1 88 ? -7.257 9.571 -7.011 1.00 88.44 88 PRO A C 1
ATOM 671 O O . PRO A 1 88 ? -6.999 10.680 -6.543 1.00 88.44 88 PRO A O 1
ATOM 674 N N . SER A 1 89 ? -7.520 8.504 -6.246 1.00 83.56 89 SER A N 1
ATOM 675 C CA . SER A 1 89 ? -7.605 8.559 -4.779 1.00 83.56 89 SER A CA 1
ATOM 676 C C . SER A 1 89 ? -6.322 9.096 -4.149 1.00 83.56 89 SER A C 1
ATOM 678 O O . SER A 1 89 ? -6.372 9.856 -3.181 1.00 83.56 89 SER A O 1
ATOM 680 N N . LEU A 1 90 ? -5.174 8.818 -4.778 1.00 84.75 90 LEU A N 1
ATOM 681 C CA . LEU A 1 90 ? -3.896 9.350 -4.341 1.00 84.75 90 LEU A CA 1
ATOM 682 C C . LEU A 1 90 ? -3.829 10.867 -4.455 1.00 84.75 90 LEU A C 1
ATOM 684 O O . LEU A 1 90 ? -2.992 11.442 -3.785 1.00 84.75 90 LEU A O 1
ATOM 688 N N . ARG A 1 91 ? -4.630 11.545 -5.283 1.00 82.00 91 ARG A N 1
ATOM 689 C CA . ARG A 1 91 ? -4.644 13.018 -5.418 1.00 82.00 91 ARG A CA 1
ATOM 690 C C . ARG A 1 91 ? -5.671 13.683 -4.513 1.00 82.00 91 ARG A C 1
ATOM 692 O O . ARG A 1 91 ? -5.422 14.799 -4.061 1.00 82.00 91 ARG A O 1
ATOM 699 N N . ASP A 1 92 ? -6.783 13.001 -4.266 1.00 77.00 92 ASP A N 1
ATOM 700 C CA . ASP A 1 92 ? -7.956 13.571 -3.607 1.00 77.00 92 ASP A CA 1
ATOM 701 C C . ASP A 1 92 ? -7.753 13.786 -2.099 1.00 77.00 92 ASP A C 1
ATOM 703 O O . ASP A 1 92 ? -8.385 14.674 -1.527 1.00 77.00 92 ASP A O 1
ATOM 707 N N . ASN A 1 93 ? -6.838 13.044 -1.459 1.00 69.00 93 ASN A N 1
ATOM 708 C CA . ASN A 1 93 ? -6.564 13.186 -0.026 1.00 69.00 93 ASN A CA 1
ATOM 709 C C . ASN A 1 93 ? -5.053 13.215 0.303 1.00 69.00 93 ASN A C 1
ATOM 711 O O . ASN A 1 93 ? -4.487 12.243 0.794 1.00 69.00 93 ASN A O 1
ATOM 715 N N . PRO A 1 94 ? -4.347 14.326 0.019 1.00 67.62 94 PRO A N 1
ATOM 716 C CA . PRO A 1 94 ? -2.884 14.352 -0.014 1.00 67.62 94 PRO A CA 1
ATOM 717 C C . PRO A 1 94 ? -2.184 14.274 1.352 1.00 67.62 94 PRO A C 1
ATOM 719 O O . PRO A 1 94 ? -0.962 14.142 1.357 1.00 67.62 94 PRO A O 1
ATOM 722 N N . ALA A 1 95 ? -2.918 14.416 2.460 1.00 74.38 95 ALA A N 1
ATOM 723 C CA . ALA A 1 95 ? -2.376 14.463 3.822 1.00 74.38 95 ALA A CA 1
ATOM 724 C C . ALA A 1 95 ? -2.804 13.271 4.695 1.00 74.38 95 ALA A C 1
ATOM 726 O O . ALA A 1 95 ? -2.425 13.209 5.861 1.00 74.38 95 ALA A O 1
ATOM 727 N N . ASP A 1 96 ? -3.600 12.351 4.149 1.00 85.69 96 ASP A N 1
ATOM 728 C CA . ASP A 1 96 ? -3.914 11.090 4.811 1.00 85.69 96 ASP A CA 1
ATOM 729 C C . ASP A 1 96 ? -2.639 10.237 4.948 1.00 85.69 96 ASP A C 1
ATOM 731 O O . ASP A 1 96 ? -1.858 10.124 3.998 1.00 85.69 96 ASP A O 1
ATOM 735 N N . TYR A 1 97 ? -2.412 9.660 6.131 1.00 85.94 97 TYR A N 1
ATOM 736 C CA . TYR A 1 97 ? -1.158 8.973 6.457 1.00 85.94 97 TYR A CA 1
ATOM 737 C C . TYR A 1 97 ? -0.916 7.772 5.538 1.00 85.94 97 TYR A C 1
ATOM 739 O O . TYR A 1 97 ? 0.181 7.611 5.000 1.00 85.94 97 TYR A O 1
ATOM 747 N N . LEU A 1 98 ? -1.954 6.966 5.296 1.00 89.06 98 LEU A N 1
ATOM 748 C CA . LEU A 1 98 ? -1.878 5.816 4.398 1.00 89.06 98 LEU A CA 1
ATOM 749 C C . LEU A 1 98 ? -1.558 6.256 2.965 1.00 89.06 98 LEU A C 1
ATOM 751 O O . LEU A 1 98 ? -0.679 5.693 2.315 1.00 89.06 98 LEU A O 1
ATOM 755 N N . THR A 1 99 ? -2.220 7.312 2.493 1.00 90.12 99 THR A N 1
ATOM 756 C CA . THR A 1 99 ? -1.968 7.895 1.170 1.00 90.12 99 THR A CA 1
ATOM 757 C C . THR A 1 99 ? -0.532 8.405 1.022 1.00 90.12 99 THR A C 1
ATOM 759 O O . THR A 1 99 ? 0.081 8.216 -0.032 1.00 90.12 99 THR A O 1
ATOM 762 N N . MET A 1 100 ? 0.030 9.036 2.060 1.00 90.81 100 MET A N 1
ATOM 763 C CA . MET A 1 100 ? 1.434 9.459 2.069 1.00 90.81 100 MET A CA 1
ATOM 764 C C . MET A 1 100 ? 2.385 8.263 1.965 1.00 90.81 100 MET A C 1
ATOM 766 O O . MET A 1 100 ? 3.240 8.261 1.085 1.00 90.81 100 MET A O 1
ATOM 770 N N . GLN A 1 101 ? 2.180 7.219 2.774 1.00 92.19 101 GLN A N 1
ATOM 771 C CA . GLN A 1 101 ? 3.020 6.016 2.739 1.00 92.19 101 GLN A CA 1
ATOM 772 C C . GLN A 1 101 ? 2.982 5.318 1.373 1.00 92.19 101 GLN A C 1
ATOM 774 O O . GLN A 1 101 ? 4.020 4.944 0.830 1.00 92.19 101 GLN A O 1
ATOM 779 N N . ILE A 1 102 ? 1.799 5.197 0.762 1.00 93.50 102 ILE A N 1
ATOM 780 C CA . ILE A 1 102 ? 1.660 4.609 -0.579 1.00 93.50 102 ILE A CA 1
ATOM 781 C C . ILE A 1 102 ? 2.436 5.426 -1.621 1.00 93.50 102 ILE A C 1
ATOM 783 O O . ILE A 1 102 ? 3.129 4.858 -2.466 1.00 93.50 102 ILE A O 1
ATOM 787 N N . ARG A 1 103 ? 2.339 6.761 -1.577 1.00 92.31 103 ARG A N 1
ATOM 788 C CA . ARG A 1 103 ? 3.074 7.641 -2.498 1.00 92.31 103 ARG A CA 1
ATOM 789 C C . ARG A 1 103 ? 4.584 7.508 -2.328 1.00 92.31 103 ARG A C 1
ATOM 791 O O . ARG A 1 103 ? 5.280 7.459 -3.340 1.00 92.31 103 ARG A O 1
ATOM 798 N N . ASP A 1 104 ? 5.062 7.437 -1.090 1.00 93.00 104 ASP A N 1
ATOM 799 C CA . ASP A 1 104 ? 6.488 7.321 -0.788 1.00 93.00 104 ASP A CA 1
ATOM 800 C C . ASP A 1 104 ? 7.051 5.983 -1.285 1.00 93.00 104 ASP A C 1
ATOM 802 O O . ASP A 1 104 ? 8.074 5.977 -1.968 1.00 93.00 104 ASP A O 1
ATOM 806 N N . LEU A 1 105 ? 6.338 4.870 -1.075 1.00 94.69 105 LEU A N 1
ATOM 807 C CA . LEU A 1 105 ? 6.718 3.555 -1.613 1.00 94.69 105 LEU A CA 1
ATOM 808 C C . LEU A 1 105 ? 6.779 3.550 -3.149 1.00 94.69 105 LEU A C 1
ATOM 810 O O . LEU A 1 105 ? 7.735 3.053 -3.744 1.00 94.69 105 LEU A O 1
ATOM 814 N N . ILE A 1 106 ? 5.780 4.145 -3.809 1.00 93.81 106 ILE A N 1
ATOM 815 C CA . ILE A 1 106 ? 5.751 4.264 -5.274 1.00 93.81 106 ILE A CA 1
ATOM 816 C C . ILE A 1 106 ? 6.913 5.125 -5.781 1.00 93.81 106 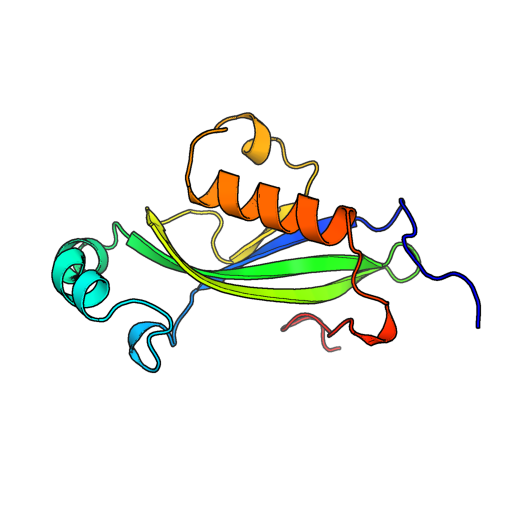ILE A C 1
ATOM 818 O O . ILE A 1 106 ? 7.509 4.803 -6.810 1.00 93.81 106 ILE A O 1
ATOM 822 N N . ALA A 1 107 ? 7.211 6.233 -5.100 1.00 92.50 107 ALA A N 1
ATOM 823 C CA . ALA A 1 107 ? 8.322 7.107 -5.453 1.00 92.50 107 ALA A CA 1
ATOM 824 C C . ALA A 1 107 ? 9.663 6.385 -5.279 1.00 92.50 107 ALA A C 1
ATOM 826 O O . ALA A 1 107 ? 10.474 6.401 -6.200 1.00 92.50 107 ALA A O 1
ATOM 827 N N . GLN A 1 108 ? 9.851 5.679 -4.163 1.00 92.25 108 GLN A N 1
ATOM 828 C CA . GLN A 1 108 ? 11.055 4.904 -3.882 1.00 92.25 108 GLN A CA 1
ATOM 829 C C . GLN A 1 108 ? 11.304 3.823 -4.941 1.00 92.25 108 GLN A C 1
ATOM 831 O O . GLN A 1 108 ? 12.390 3.781 -5.510 1.00 92.25 108 GLN A O 1
ATOM 836 N N . GLU A 1 109 ? 10.306 2.997 -5.269 1.00 92.44 109 GLU A N 1
ATOM 837 C CA . GLU A 1 109 ? 10.446 1.960 -6.307 1.00 92.44 109 GLU A CA 1
ATOM 838 C C . GLU A 1 109 ? 10.647 2.566 -7.705 1.00 92.44 109 GLU A C 1
ATOM 840 O O . GLU A 1 109 ? 11.252 1.954 -8.581 1.00 92.44 109 GLU A O 1
ATOM 845 N N . ARG A 1 110 ? 10.160 3.785 -7.954 1.00 90.50 110 ARG A N 1
ATOM 846 C CA . ARG A 1 110 ? 10.426 4.486 -9.216 1.00 90.50 110 ARG A CA 1
ATOM 847 C C . ARG A 1 110 ? 11.850 5.043 -9.283 1.00 90.50 110 ARG A C 1
ATOM 849 O O . ARG 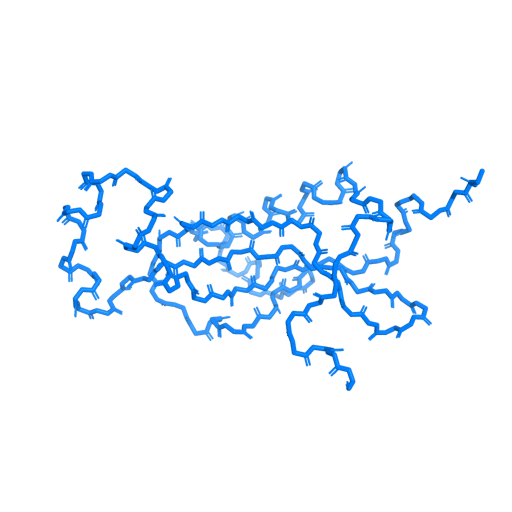A 1 110 ? 12.438 5.021 -10.366 1.00 90.50 110 ARG A O 1
ATOM 856 N N . ASP A 1 111 ? 12.371 5.548 -8.170 1.00 91.06 111 ASP A N 1
ATOM 857 C CA . ASP A 1 111 ? 13.696 6.164 -8.083 1.00 91.06 111 ASP A CA 1
ATOM 858 C C . ASP A 1 111 ? 14.821 5.116 -8.023 1.00 91.06 111 ASP A C 1
ATOM 860 O O . ASP A 1 111 ? 15.869 5.315 -8.644 1.00 91.06 111 ASP A O 1
ATOM 864 N N . ASP A 1 112 ? 14.589 3.983 -7.353 1.00 89.69 112 ASP A N 1
ATOM 865 C CA . ASP A 1 112 ? 15.501 2.833 -7.284 1.00 89.69 112 ASP A CA 1
ATOM 866 C C . ASP A 1 112 ? 14.755 1.511 -7.569 1.00 89.69 112 ASP A C 1
ATOM 868 O O . ASP A 1 112 ? 14.388 0.784 -6.643 1.00 89.69 112 ASP A O 1
ATOM 872 N N . PRO A 1 113 ? 14.484 1.190 -8.852 1.00 89.44 113 PRO A N 1
ATOM 873 C CA . PRO A 1 113 ? 13.667 0.036 -9.209 1.00 89.44 113 PRO A CA 1
ATOM 874 C C . PRO A 1 113 ? 14.303 -1.294 -8.832 1.00 89.44 113 PRO A C 1
ATOM 876 O O . PRO A 1 113 ? 15.430 -1.611 -9.235 1.00 89.44 113 PRO A O 1
ATOM 879 N N . THR A 1 114 ? 13.513 -2.139 -8.178 1.00 89.50 114 THR A N 1
ATOM 880 C CA . THR A 1 114 ? 13.899 -3.501 -7.846 1.00 89.50 114 THR A CA 1
ATOM 881 C C . THR A 1 114 ? 14.162 -4.277 -9.141 1.00 89.50 114 THR A C 1
ATOM 883 O O . THR A 1 114 ? 13.299 -4.341 -10.029 1.00 89.50 114 THR A O 1
ATOM 886 N N . PRO A 1 115 ? 15.342 -4.905 -9.302 1.00 87.50 115 PRO A N 1
ATOM 887 C CA . PRO A 1 115 ? 15.655 -5.646 -10.516 1.00 87.50 115 PRO A CA 1
ATOM 888 C C . PRO A 1 115 ? 14.708 -6.838 -10.681 1.00 87.50 115 PRO A C 1
ATOM 890 O O . PRO A 1 115 ? 14.343 -7.486 -9.704 1.00 87.50 115 PRO A O 1
ATOM 893 N N . ALA A 1 116 ? 14.396 -7.215 -11.927 1.00 85.81 116 ALA A N 1
ATOM 894 C CA . ALA A 1 116 ? 13.462 -8.312 -12.220 1.00 85.81 116 ALA A CA 1
ATOM 895 C C . ALA A 1 116 ? 13.841 -9.674 -11.604 1.00 85.81 116 ALA A C 1
ATOM 897 O O . ALA A 1 116 ? 13.000 -10.554 -11.458 1.00 85.81 116 ALA A O 1
ATOM 898 N N . THR A 1 117 ? 15.107 -9.862 -11.228 1.00 85.94 117 THR A N 1
ATOM 899 C CA . THR A 1 117 ? 15.587 -11.044 -10.498 1.00 85.94 117 THR A CA 1
ATOM 900 C C . THR A 1 117 ? 15.164 -11.080 -9.029 1.00 85.94 117 THR A C 1
ATOM 902 O O . THR A 1 117 ? 15.255 -12.137 -8.415 1.00 85.94 117 THR A O 1
ATOM 905 N N . GLY A 1 118 ? 14.763 -9.940 -8.462 1.00 86.44 118 GLY A N 1
ATOM 906 C CA . GLY A 1 118 ? 14.236 -9.804 -7.103 1.00 86.44 118 GLY A CA 1
ATOM 907 C C . GLY A 1 118 ? 12.708 -9.821 -7.031 1.00 86.44 118 GLY A C 1
ATOM 908 O O . GLY A 1 118 ? 12.161 -9.806 -5.938 1.00 86.44 118 GLY A O 1
ATOM 909 N N . TRP A 1 119 ? 12.017 -9.864 -8.173 1.00 91.06 119 TRP A N 1
ATOM 910 C CA . TRP A 1 119 ? 10.558 -9.901 -8.222 1.00 91.06 119 TRP A CA 1
ATOM 911 C C . TRP A 1 119 ? 10.025 -11.243 -7.727 1.00 91.06 119 TRP A C 1
ATOM 913 O O . TRP A 1 119 ? 10.445 -12.306 -8.197 1.00 91.06 119 TRP A O 1
ATOM 923 N N . LEU A 1 120 ? 9.050 -11.193 -6.824 1.00 91.56 120 LEU A N 1
ATOM 924 C CA . LEU A 1 120 ? 8.376 -12.368 -6.285 1.00 91.56 120 LEU A CA 1
ATOM 925 C C . LEU A 1 120 ? 6.929 -12.423 -6.796 1.00 91.56 120 LEU A C 1
ATOM 927 O O . LEU A 1 120 ? 6.305 -11.382 -6.974 1.00 91.56 120 LEU A O 1
ATOM 931 N N . PRO A 1 121 ? 6.366 -13.606 -7.094 1.00 88.62 121 PRO A N 1
ATOM 932 C CA . PRO A 1 121 ? 4.958 -13.710 -7.469 1.00 88.62 121 PRO A CA 1
ATOM 933 C C . PRO A 1 121 ? 4.051 -13.186 -6.354 1.00 88.62 121 PRO A C 1
ATOM 935 O O . PRO A 1 121 ? 4.283 -13.495 -5.183 1.00 88.62 121 PRO A O 1
ATOM 938 N N . LEU A 1 122 ? 2.998 -12.447 -6.712 1.00 83.50 122 LEU A N 1
ATOM 939 C CA . LEU A 1 122 ? 1.988 -12.066 -5.730 1.00 83.50 122 LEU A CA 1
ATOM 940 C C . LEU A 1 122 ? 1.233 -13.301 -5.204 1.00 83.50 122 LEU A C 1
ATOM 942 O O . LEU A 1 122 ? 0.935 -14.218 -5.982 1.00 83.50 122 LEU A O 1
ATOM 946 N N . PRO A 1 123 ? 0.881 -13.335 -3.906 1.00 66.62 123 PRO A N 1
ATOM 947 C CA . PRO A 1 123 ? 0.003 -14.363 -3.362 1.00 66.62 123 PRO A CA 1
ATOM 948 C C . PRO A 1 123 ? -1.323 -14.403 -4.137 1.00 66.62 123 PRO A C 1
ATOM 950 O O . PRO A 1 123 ? -1.949 -13.371 -4.356 1.00 66.62 123 PRO A O 1
ATOM 953 N N . GLY A 1 124 ? -1.745 -15.593 -4.573 1.00 64.19 124 GLY A N 1
ATOM 954 C CA . GLY A 1 124 ? -2.989 -15.786 -5.333 1.00 64.19 124 GLY A CA 1
ATOM 955 C C . GLY A 1 124 ? -2.850 -15.771 -6.863 1.00 64.19 124 GLY A C 1
ATOM 956 O O . GLY A 1 124 ? -3.759 -16.248 -7.534 1.00 64.19 124 GLY A O 1
ATOM 957 N N . ASP A 1 125 ? -1.706 -15.342 -7.411 1.00 63.50 125 ASP A N 1
ATOM 958 C CA . ASP A 1 125 ? -1.415 -15.367 -8.861 1.00 63.50 125 ASP A CA 1
ATOM 959 C C . ASP A 1 125 ? -0.693 -16.661 -9.317 1.00 63.50 125 ASP A C 1
ATOM 961 O O . ASP A 1 125 ? -0.156 -16.747 -10.430 1.00 63.50 125 ASP A O 1
ATOM 965 N N . VAL A 1 126 ? -0.660 -17.695 -8.467 1.00 49.34 126 VAL A N 1
ATOM 966 C CA . VAL A 1 126 ? -0.117 -19.013 -8.833 1.00 49.34 126 VAL A CA 1
ATOM 967 C C . VAL A 1 126 ? -1.173 -19.771 -9.654 1.00 49.34 126 VAL A C 1
ATOM 969 O O . VAL A 1 126 ? -2.299 -19.903 -9.175 1.00 49.34 126 VAL A O 1
ATOM 972 N N . PRO A 1 127 ? -0.848 -20.247 -10.873 1.00 50.81 127 PRO A N 1
ATOM 973 C CA . PRO A 1 127 ? -1.772 -21.036 -11.688 1.00 50.81 127 PRO A CA 1
ATOM 974 C C . PRO A 1 127 ? -2.154 -22.377 -11.051 1.00 50.81 127 PRO A C 1
ATOM 976 O O . PRO A 1 127 ? -1.325 -22.945 -10.302 1.00 50.81 127 PRO A O 1
#

Organism: Frankia casuarinae (strain DSM 45818 / CECT 9043 / HFP020203 / CcI3) (NCBI:txid106370)

Secondary structure (DSSP, 8-state):
----S--TT-EEEEEEEE-TTTTTS-SS-HHHHHHTHHHHHTTSEEEEEEEEEEE-TTT--EEEEEEEEEEEEE--TTTT-EEETT-THHHH-TT-HHHHHHHHHHHHHHHSPPPGGG-EEPTT---